Protein AF-A0A4S5EQH9-F1 (afdb_monomer_lite)

Secondary structure (DSSP, 8-state):
--HHHHHHHHHHHHHHHHHTTTSPTTEEEEEETTTEEEEEETTS-EEEEEETTSSPPP-SHHHHHHHHHHHHHHHHHHHHHH-SS-SS--SS----PPEEEEEETTEEEEEEE-SSSEEEEPPPEEPPGGGGSS--

Radius of gyration: 15.09 Å; chains: 1; bounding box: 34×32×42 Å

Sequence (136 aa):
MSTFRDTTRSTVDFLVRNLAGSLPPGLSLISVQGTDLAIREKGSETIPCMDLALVDLPESAEEYAGLVHVALDSIQTVVSRVTTGPWPTVAGAVRVVNAYSAVQGETVTCGYGTIDNPLLALPPLRLPETFGRDAR

Structure (mmCIF, N/CA/C/O backbone):
data_AF-A0A4S5EQH9-F1
#
_entry.id   AF-A0A4S5EQH9-F1
#
loop_
_atom_site.group_PDB
_atom_site.id
_atom_site.type_symbol
_atom_site.label_atom_id
_atom_site.label_alt_id
_atom_site.label_comp_id
_atom_site.label_asym_id
_atom_site.label_entity_id
_atom_site.label_seq_id
_atom_site.pdbx_PDB_ins_code
_atom_site.Cartn_x
_atom_site.Cartn_y
_atom_site.Cartn_z
_atom_site.occupancy
_atom_site.B_iso_or_equiv
_atom_site.auth_seq_id
_atom_site.auth_comp_id
_atom_site.auth_asym_id
_atom_site.auth_atom_id
_atom_site.pdbx_PDB_model_num
ATOM 1 N N . MET A 1 1 ? 18.009 13.771 -10.910 1.00 47.16 1 MET A N 1
ATOM 2 C CA . MET A 1 1 ? 17.473 13.959 -9.540 1.00 47.16 1 MET A CA 1
ATOM 3 C C . MET A 1 1 ? 15.942 14.122 -9.471 1.00 47.16 1 MET A C 1
ATOM 5 O O . MET A 1 1 ? 15.439 14.182 -8.360 1.00 47.16 1 MET A O 1
ATOM 9 N N . SER A 1 2 ? 15.188 14.140 -10.587 1.00 58.84 2 SER A N 1
ATOM 10 C CA . SER A 1 2 ? 13.705 14.226 -10.563 1.00 58.84 2 SER A CA 1
ATOM 11 C C . SER A 1 2 ? 13.022 12.873 -10.307 1.00 58.84 2 SER A C 1
ATOM 13 O O . SER A 1 2 ? 12.094 12.781 -9.517 1.00 58.84 2 SER A O 1
ATOM 15 N N . THR A 1 3 ? 13.555 11.791 -10.880 1.00 66.69 3 THR A N 1
ATOM 16 C CA . THR A 1 3 ? 12.886 10.483 -10.979 1.00 66.69 3 THR A CA 1
ATOM 17 C C . THR A 1 3 ? 12.547 9.810 -9.647 1.00 66.69 3 THR A C 1
ATOM 19 O O . THR A 1 3 ? 11.465 9.254 -9.530 1.00 66.69 3 THR A O 1
ATOM 22 N N . PHE A 1 4 ? 13.406 9.885 -8.623 1.00 69.25 4 PHE A N 1
ATOM 23 C CA . PHE A 1 4 ? 13.127 9.235 -7.330 1.00 69.25 4 PHE A CA 1
ATOM 24 C C . PHE A 1 4 ? 11.935 9.852 -6.598 1.00 69.25 4 PHE A C 1
ATOM 26 O O . PHE A 1 4 ? 10.999 9.150 -6.225 1.00 69.25 4 PHE A O 1
ATOM 33 N N . ARG A 1 5 ? 11.943 11.180 -6.428 1.00 70.88 5 ARG A N 1
ATOM 34 C CA . ARG A 1 5 ? 10.853 11.885 -5.742 1.00 70.88 5 ARG A CA 1
ATOM 35 C C . ARG A 1 5 ? 9.532 11.728 -6.488 1.00 70.88 5 ARG A C 1
ATOM 37 O O . ARG A 1 5 ? 8.495 11.638 -5.838 1.00 70.88 5 ARG A O 1
ATOM 44 N N . ASP A 1 6 ? 9.584 11.654 -7.815 1.00 80.19 6 ASP A N 1
ATOM 45 C CA . ASP A 1 6 ? 8.409 11.442 -8.656 1.00 80.19 6 ASP A CA 1
ATOM 46 C C . ASP A 1 6 ? 7.844 10.019 -8.482 1.00 80.19 6 ASP A C 1
ATOM 48 O O . ASP A 1 6 ? 6.639 9.865 -8.277 1.00 80.19 6 ASP A O 1
ATOM 52 N N . THR A 1 7 ? 8.699 8.988 -8.452 1.00 83.19 7 THR A N 1
ATOM 53 C CA . THR A 1 7 ? 8.297 7.589 -8.211 1.00 83.19 7 THR A CA 1
ATOM 54 C C . THR A 1 7 ? 7.704 7.392 -6.816 1.00 83.19 7 THR A C 1
ATOM 56 O O . THR A 1 7 ? 6.625 6.807 -6.670 1.00 83.19 7 THR A O 1
ATOM 59 N N . THR A 1 8 ? 8.362 7.912 -5.778 1.00 85.56 8 THR A N 1
ATOM 60 C CA . THR A 1 8 ? 7.870 7.805 -4.399 1.00 85.56 8 THR A CA 1
ATOM 61 C C . THR A 1 8 ? 6.540 8.529 -4.232 1.00 85.56 8 THR A C 1
ATOM 63 O O . THR A 1 8 ? 5.580 7.947 -3.728 1.00 85.56 8 THR A O 1
ATOM 66 N N . ARG A 1 9 ? 6.438 9.769 -4.725 1.00 86.31 9 ARG A N 1
ATOM 67 C CA . ARG A 1 9 ? 5.191 10.539 -4.672 1.00 86.31 9 ARG A CA 1
ATOM 68 C C . ARG A 1 9 ? 4.064 9.848 -5.433 1.00 86.31 9 ARG A C 1
ATOM 70 O O . ARG A 1 9 ? 2.966 9.736 -4.904 1.00 86.31 9 ARG A O 1
ATOM 77 N N . SER A 1 10 ? 4.335 9.331 -6.632 1.00 87.75 10 SER A N 1
ATOM 78 C CA . SER A 1 10 ? 3.335 8.598 -7.415 1.00 87.75 10 SER A CA 1
ATOM 79 C C . SER A 1 10 ? 2.818 7.366 -6.669 1.00 87.75 10 SER A C 1
ATOM 81 O O . SER A 1 10 ? 1.616 7.103 -6.680 1.00 87.75 10 SER A O 1
ATOM 83 N N . THR A 1 11 ? 3.705 6.657 -5.967 1.00 90.62 11 THR A N 1
ATOM 84 C CA . THR A 1 11 ? 3.348 5.498 -5.138 1.00 90.62 11 THR A CA 1
ATOM 85 C C . THR A 1 11 ? 2.475 5.908 -3.955 1.00 90.62 11 THR A C 1
ATOM 87 O O . THR A 1 11 ? 1.439 5.292 -3.709 1.00 90.62 11 THR A O 1
ATOM 90 N N . VAL A 1 12 ? 2.847 6.979 -3.252 1.00 92.19 12 VAL A N 1
ATOM 91 C CA . VAL A 1 12 ? 2.065 7.539 -2.141 1.00 92.19 12 VAL A CA 1
ATOM 92 C C . VAL A 1 12 ? 0.674 7.954 -2.602 1.00 92.19 12 VAL A C 1
ATOM 94 O O . VAL A 1 12 ? -0.316 7.525 -2.013 1.00 92.19 12 VAL A O 1
ATOM 97 N N . ASP A 1 13 ? 0.588 8.738 -3.675 1.00 92.12 13 ASP A N 1
ATOM 98 C CA . ASP A 1 13 ? -0.680 9.217 -4.224 1.00 92.12 13 ASP A CA 1
ATOM 99 C C . ASP A 1 13 ? -1.572 8.048 -4.652 1.00 92.12 13 ASP A C 1
ATOM 101 O O . ASP A 1 13 ? -2.776 8.037 -4.377 1.00 92.12 13 ASP A O 1
ATOM 105 N N . PHE A 1 14 ? -0.979 7.032 -5.285 1.00 93.94 14 PHE A N 1
ATOM 106 C CA . PHE A 1 14 ? -1.672 5.803 -5.646 1.00 93.94 14 PHE A CA 1
ATOM 107 C C . PHE A 1 14 ? -2.240 5.091 -4.409 1.00 93.94 14 PHE A C 1
ATOM 109 O O . PHE A 1 14 ? -3.430 4.766 -4.393 1.00 93.94 14 PHE A O 1
ATOM 116 N N . LEU A 1 15 ? -1.432 4.874 -3.368 1.00 93.88 15 LEU A N 1
ATOM 117 C CA . LEU A 1 15 ? -1.856 4.168 -2.157 1.00 93.88 15 LEU A CA 1
ATOM 118 C C . LEU A 1 15 ? -2.941 4.945 -1.407 1.00 93.88 15 LEU A C 1
ATOM 120 O O . LEU A 1 15 ? -3.993 4.384 -1.105 1.00 93.88 15 LEU A O 1
ATOM 124 N N . VAL A 1 16 ? -2.731 6.243 -1.169 1.00 93.00 16 VAL A N 1
ATOM 125 C CA . VAL A 1 16 ? -3.702 7.128 -0.505 1.00 93.00 16 VAL A CA 1
ATOM 126 C C . VAL A 1 16 ? -5.040 7.092 -1.238 1.00 93.00 16 VAL A C 1
ATOM 128 O O . VAL A 1 16 ? -6.078 6.863 -0.619 1.00 93.00 16 VAL A O 1
ATOM 131 N N . ARG A 1 17 ? -5.033 7.256 -2.565 1.00 92.69 17 ARG A N 1
ATOM 132 C CA . ARG A 1 17 ? -6.264 7.311 -3.358 1.00 92.69 17 ARG A CA 1
ATOM 133 C C . ARG A 1 17 ? -7.029 5.990 -3.363 1.00 92.69 17 ARG A C 1
ATOM 135 O O . ARG A 1 17 ? -8.255 6.010 -3.285 1.00 92.69 17 ARG A O 1
ATOM 142 N N . ASN A 1 18 ? -6.332 4.862 -3.489 1.00 92.62 18 ASN A N 1
ATOM 143 C CA . ASN A 1 18 ? -6.980 3.568 -3.711 1.00 92.62 18 ASN A CA 1
ATOM 144 C C . ASN A 1 18 ? -7.301 2.814 -2.413 1.00 92.62 18 ASN A C 1
ATOM 146 O O . ASN A 1 18 ? -8.227 2.006 -2.399 1.00 92.62 18 ASN A O 1
ATOM 150 N N . LEU A 1 19 ? -6.609 3.103 -1.306 1.00 88.75 19 LEU A N 1
ATOM 151 C CA . LEU A 1 19 ? -6.909 2.494 -0.006 1.00 88.75 19 LEU A CA 1
ATOM 152 C C . LEU A 1 19 ? -7.885 3.307 0.845 1.00 88.75 19 LEU A C 1
ATOM 154 O O . LEU A 1 19 ? -8.521 2.725 1.720 1.00 88.75 19 LEU A O 1
ATOM 158 N N . ALA A 1 20 ? -8.056 4.610 0.598 1.00 81.88 20 ALA A N 1
ATOM 159 C CA . ALA A 1 20 ? -8.898 5.470 1.437 1.00 81.88 20 ALA A CA 1
ATOM 160 C C . ALA A 1 20 ? -10.336 4.954 1.613 1.00 81.88 20 ALA A C 1
ATOM 162 O O . ALA A 1 20 ? -10.866 5.000 2.718 1.00 81.88 20 ALA A O 1
ATOM 163 N N . GLY A 1 21 ? -10.955 4.439 0.545 1.00 79.75 21 GLY A N 1
ATOM 164 C CA . GLY A 1 21 ? -12.318 3.890 0.595 1.00 79.75 21 GLY A CA 1
ATOM 165 C C . GLY A 1 21 ? -12.412 2.495 1.211 1.00 79.75 21 GLY A C 1
ATOM 166 O O . GLY A 1 21 ? -13.509 1.998 1.442 1.00 79.75 21 GLY A O 1
ATOM 167 N N . SER A 1 22 ? -11.265 1.866 1.449 1.00 85.50 22 SER A N 1
ATOM 168 C CA . SER A 1 22 ? -11.185 0.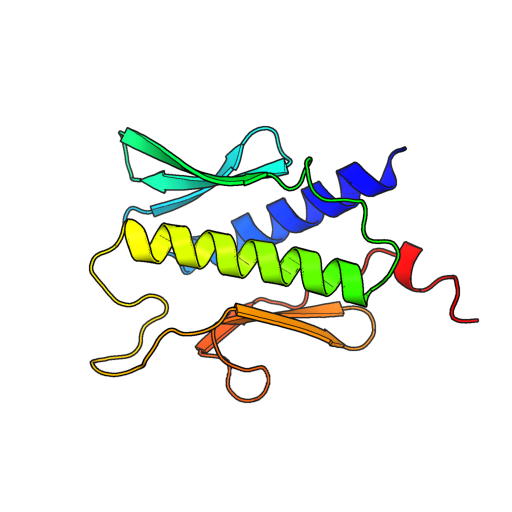535 2.022 1.00 85.50 22 SER A CA 1
ATOM 169 C C . SER A 1 22 ? -11.083 0.639 3.547 1.00 85.50 22 SER A C 1
ATOM 171 O O . SER A 1 22 ? -11.797 -0.068 4.237 1.00 85.50 22 SER A O 1
ATOM 173 N N . LEU A 1 23 ? -10.289 1.569 4.084 1.00 86.69 23 LEU A N 1
ATOM 174 C CA . LEU A 1 23 ? -9.982 1.650 5.518 1.00 86.69 23 LEU A CA 1
ATOM 175 C C . LEU A 1 23 ? -11.199 1.586 6.466 1.00 86.69 23 LEU A C 1
ATOM 177 O O . LEU A 1 23 ? -12.275 2.100 6.144 1.00 86.69 23 LEU A O 1
ATOM 181 N N . PRO A 1 24 ? -11.010 1.047 7.687 1.00 85.62 24 PRO A N 1
ATOM 182 C CA . PRO A 1 24 ? -12.045 1.034 8.713 1.00 85.62 24 PRO A CA 1
ATOM 183 C C . PRO A 1 24 ? -12.624 2.431 9.010 1.00 85.62 24 PRO A C 1
ATOM 185 O O . PRO A 1 24 ? -11.901 3.433 8.940 1.00 85.62 24 PRO A O 1
ATOM 188 N N . PRO A 1 25 ? -13.913 2.520 9.395 1.00 84.81 25 PRO A N 1
ATOM 189 C CA . PRO A 1 25 ? -14.552 3.792 9.709 1.00 84.81 25 PRO A CA 1
ATOM 190 C C . PRO A 1 25 ? -13.780 4.589 10.763 1.00 84.81 25 PRO A C 1
ATOM 192 O O . PRO A 1 25 ? -13.414 4.063 11.808 1.00 84.81 25 PRO A O 1
ATOM 195 N N . GLY A 1 26 ? -13.578 5.882 10.502 1.00 85.88 26 GLY A N 1
ATOM 196 C CA . GLY A 1 26 ? -12.858 6.775 11.413 1.00 85.88 26 GLY A CA 1
ATOM 197 C C . GLY A 1 26 ? -11.354 6.867 11.156 1.00 85.88 26 GLY A C 1
ATOM 198 O O . GLY A 1 26 ? -10.727 7.765 11.714 1.00 85.88 26 GLY A O 1
ATOM 199 N N . LEU A 1 27 ? -10.801 6.034 10.270 1.00 89.31 27 LEU A N 1
ATOM 200 C CA . LEU A 1 27 ? -9.414 6.131 9.823 1.00 89.31 27 LEU A CA 1
ATOM 201 C C . LEU A 1 27 ? -9.299 6.766 8.439 1.00 89.31 27 LEU A C 1
ATOM 203 O O . LEU A 1 27 ? -10.212 6.720 7.614 1.00 89.31 27 LEU A O 1
ATOM 207 N N . SER A 1 28 ? -8.153 7.378 8.168 1.00 91.38 28 SER A N 1
ATOM 208 C CA . SER A 1 28 ? -7.798 7.890 6.847 1.00 91.38 28 SER A CA 1
ATOM 209 C C . SER A 1 28 ? -6.306 7.721 6.611 1.00 91.38 28 SER A C 1
ATOM 211 O O . SER A 1 28 ? -5.506 8.109 7.456 1.00 91.38 28 SER A O 1
ATOM 213 N N . LEU A 1 29 ? -5.926 7.171 5.461 1.00 92.94 29 LEU A N 1
ATOM 214 C CA . LEU A 1 29 ? -4.540 7.162 5.009 1.00 92.94 29 LEU A CA 1
ATOM 215 C C . LEU A 1 29 ? -4.244 8.518 4.382 1.00 92.94 29 LEU A C 1
ATOM 217 O O . LEU A 1 29 ? -4.986 8.988 3.519 1.00 92.94 29 LEU A O 1
ATOM 221 N N . ILE A 1 30 ? -3.177 9.152 4.841 1.00 91.88 30 ILE A N 1
ATOM 222 C CA . ILE A 1 30 ? -2.751 10.468 4.387 1.00 91.88 30 ILE A CA 1
ATOM 223 C C . ILE A 1 30 ? -1.281 10.435 3.997 1.00 91.88 30 ILE A C 1
ATOM 225 O O . ILE A 1 30 ? -0.513 9.606 4.488 1.00 91.88 30 ILE A O 1
ATOM 229 N N . SER A 1 31 ? -0.898 11.394 3.159 1.00 91.12 31 SER A N 1
ATOM 230 C CA . SER A 1 31 ? 0.501 11.736 2.962 1.00 91.12 31 SER A CA 1
ATOM 231 C C . SER A 1 31 ? 0.917 12.856 3.916 1.00 91.12 31 SER A C 1
ATOM 233 O O . SER A 1 31 ? 0.236 13.881 4.014 1.00 91.12 31 SER A O 1
ATOM 235 N N . VAL A 1 32 ? 2.047 12.677 4.593 1.00 85.00 32 VAL A N 1
ATOM 236 C CA . VAL A 1 32 ? 2.769 13.717 5.325 1.00 85.00 32 VAL A CA 1
ATOM 237 C C . VAL A 1 32 ? 4.005 14.075 4.495 1.00 85.00 32 VAL A C 1
ATOM 239 O O . VAL A 1 32 ? 4.679 13.206 3.955 1.00 85.00 32 VAL A O 1
ATOM 242 N N . GLN A 1 33 ? 4.229 15.373 4.276 1.00 82.38 33 GLN A N 1
ATOM 243 C CA . GLN A 1 33 ? 5.344 15.904 3.467 1.00 82.38 33 GLN A CA 1
ATOM 244 C C . GLN A 1 33 ? 5.436 15.393 2.007 1.00 82.38 33 GLN A C 1
ATOM 246 O O . GLN A 1 33 ? 6.396 15.696 1.301 1.00 82.38 33 GLN A O 1
ATOM 251 N N . GLY A 1 34 ? 4.408 14.703 1.501 1.00 77.25 34 GLY A N 1
ATOM 252 C CA . GLY A 1 34 ? 4.331 14.212 0.120 1.00 77.25 34 GLY A CA 1
ATOM 253 C C . GLY A 1 34 ? 5.003 12.855 -0.118 1.00 77.25 34 GLY A C 1
ATOM 254 O O . GLY A 1 34 ? 4.869 12.315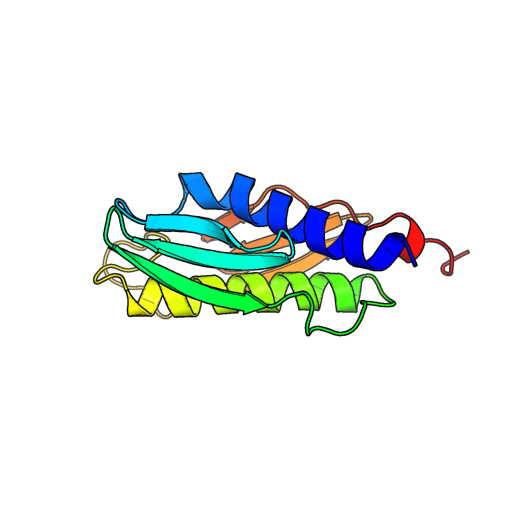 -1.214 1.00 77.25 34 GLY A O 1
ATOM 255 N N . THR A 1 35 ? 5.713 12.309 0.871 1.00 81.31 35 THR A N 1
ATOM 256 C CA . THR A 1 35 ? 6.452 11.035 0.776 1.00 81.31 35 THR A CA 1
ATOM 257 C C . THR A 1 35 ? 6.152 10.080 1.922 1.00 81.31 35 THR A C 1
ATOM 259 O O . THR A 1 35 ? 6.313 8.874 1.763 1.00 81.31 35 THR A O 1
ATOM 262 N N . ASP A 1 36 ? 5.661 10.589 3.046 1.00 89.75 36 ASP A N 1
ATOM 263 C CA . ASP A 1 36 ? 5.462 9.781 4.239 1.00 89.75 36 ASP A CA 1
ATOM 264 C C . ASP A 1 36 ? 4.000 9.354 4.286 1.00 89.75 36 ASP A C 1
ATOM 266 O O . ASP A 1 36 ? 3.093 10.150 4.032 1.00 89.75 36 ASP A O 1
ATOM 270 N N . LEU A 1 37 ? 3.753 8.095 4.613 1.00 92.25 37 LEU A N 1
ATOM 271 C CA . LEU A 1 37 ? 2.419 7.542 4.781 1.00 92.25 37 LEU A CA 1
ATOM 272 C C . LEU A 1 37 ? 2.082 7.499 6.265 1.00 92.25 37 LEU A C 1
ATOM 274 O O . LEU A 1 37 ? 2.861 6.994 7.075 1.00 92.25 37 LEU A O 1
ATOM 278 N N . ALA A 1 38 ? 0.900 7.992 6.620 1.00 94.12 38 ALA A N 1
ATOM 279 C CA . ALA A 1 38 ? 0.393 7.945 7.985 1.00 94.12 38 ALA A CA 1
ATOM 280 C C . ALA A 1 38 ? -1.103 7.618 8.016 1.00 94.12 38 ALA A C 1
ATOM 282 O O . ALA A 1 38 ? -1.855 8.003 7.119 1.00 94.12 38 ALA A O 1
ATOM 283 N N . ILE A 1 39 ? -1.546 6.955 9.082 1.00 93.38 39 ILE A N 1
ATOM 284 C CA . ILE A 1 39 ? -2.965 6.816 9.408 1.00 93.38 39 ILE A CA 1
ATOM 285 C C . ILE A 1 39 ? -3.358 7.968 10.323 1.00 93.38 39 ILE A C 1
ATOM 287 O O . ILE A 1 39 ? -2.729 8.211 11.349 1.00 93.38 39 ILE A O 1
ATOM 291 N N . ARG A 1 40 ? -4.420 8.677 9.958 1.00 92.00 40 ARG A N 1
ATOM 292 C CA . ARG A 1 40 ? -5.077 9.664 10.806 1.00 92.00 40 ARG A CA 1
ATOM 293 C C . ARG A 1 40 ? -6.363 9.078 11.363 1.00 92.00 40 ARG A C 1
ATOM 295 O O . ARG A 1 40 ? -7.248 8.705 10.593 1.00 92.00 40 ARG A O 1
ATOM 302 N N . GLU A 1 41 ? -6.479 9.057 12.682 1.00 88.75 41 GLU A N 1
ATOM 303 C CA . GLU A 1 41 ? -7.746 8.807 13.363 1.00 88.75 41 GLU A CA 1
ATOM 304 C C . GLU A 1 41 ? -8.555 10.111 13.426 1.00 88.75 41 GLU A C 1
ATOM 306 O O . GLU A 1 41 ? -8.000 11.201 13.611 1.00 88.75 41 GLU A O 1
ATOM 311 N N . LYS A 1 42 ? -9.875 10.029 13.223 1.00 79.12 42 LYS A N 1
ATOM 312 C CA . LYS A 1 42 ? -10.776 11.188 13.205 1.00 79.12 42 LYS A CA 1
ATOM 313 C C . LYS A 1 42 ? -10.600 12.046 14.467 1.00 79.12 42 LYS A C 1
ATOM 315 O O . LYS A 1 42 ? -11.117 11.728 15.530 1.00 79.12 42 LYS A O 1
ATOM 320 N N . GLY A 1 43 ? -9.943 13.192 14.300 1.00 67.19 43 GLY A N 1
ATOM 321 C CA . GLY A 1 43 ? -9.929 14.271 15.283 1.00 67.19 43 GLY A CA 1
ATOM 322 C C . GLY A 1 43 ? -8.827 14.242 16.340 1.00 67.19 43 GLY A C 1
ATOM 323 O O . GLY A 1 43 ? -8.916 15.079 17.232 1.00 67.19 43 GLY A O 1
ATOM 324 N N . SER A 1 44 ? -7.802 13.377 16.274 1.00 71.69 44 SER A N 1
ATOM 325 C CA . SER A 1 44 ? -6.733 13.487 17.284 1.00 71.69 44 SER A CA 1
ATOM 326 C C . SER A 1 44 ? -5.340 13.030 16.856 1.00 71.69 44 SER A C 1
ATOM 328 O O . SER A 1 44 ? -4.412 13.833 16.922 1.00 71.69 44 SER A O 1
ATOM 330 N N . GLU A 1 45 ? -5.149 11.796 16.390 1.00 86.56 45 GLU A N 1
ATOM 331 C CA . GLU A 1 45 ? -3.791 11.246 16.253 1.00 86.56 45 GLU A CA 1
ATOM 332 C C . GLU A 1 45 ? -3.395 10.980 14.795 1.00 86.56 45 GLU A C 1
ATOM 334 O O . GLU A 1 45 ? -4.180 10.472 13.992 1.00 86.56 45 GLU A O 1
ATOM 339 N N . THR A 1 46 ? -2.166 11.367 14.436 1.00 91.50 46 THR A N 1
ATOM 340 C CA . THR A 1 46 ? -1.517 10.987 13.173 1.00 91.50 46 THR A CA 1
ATOM 341 C C . THR A 1 46 ? -0.410 9.996 13.496 1.00 91.50 46 THR A C 1
ATOM 343 O O . THR A 1 46 ? 0.537 10.340 14.197 1.00 91.50 46 THR A O 1
ATOM 346 N N . ILE A 1 47 ? -0.539 8.780 12.979 1.00 92.25 47 ILE A N 1
ATOM 347 C CA . ILE A 1 47 ? 0.300 7.637 13.320 1.00 92.25 47 ILE A CA 1
ATOM 348 C C . ILE A 1 47 ? 1.119 7.261 12.080 1.00 92.25 47 ILE A C 1
ATOM 350 O O . ILE A 1 47 ? 0.532 6.888 11.056 1.00 92.25 47 ILE A O 1
ATOM 354 N N . PRO A 1 48 ? 2.456 7.381 12.124 1.00 92.56 48 PRO A N 1
ATOM 355 C CA . PRO A 1 48 ? 3.301 7.099 10.972 1.00 92.56 48 PRO A CA 1
ATOM 356 C C . PRO A 1 48 ? 3.233 5.614 10.605 1.00 92.56 48 PRO A C 1
ATOM 358 O O . PRO A 1 48 ? 3.298 4.745 11.472 1.00 92.56 48 PRO A O 1
ATOM 361 N N . CYS A 1 49 ? 3.102 5.336 9.310 1.00 91.12 49 CYS A N 1
ATOM 362 C CA . CYS A 1 49 ? 3.169 3.988 8.745 1.00 91.12 49 CYS A CA 1
ATOM 363 C C . CYS A 1 49 ? 4.541 3.737 8.144 1.00 91.12 49 CYS A C 1
ATOM 365 O O . CYS A 1 49 ? 5.189 2.754 8.480 1.00 91.12 49 CYS A O 1
ATOM 367 N N . MET A 1 50 ? 4.972 4.627 7.253 1.00 89.69 50 MET A N 1
ATOM 368 C CA . MET A 1 50 ? 6.209 4.460 6.508 1.00 89.69 50 MET A CA 1
ATOM 369 C C . MET A 1 50 ? 6.721 5.810 6.022 1.00 89.69 50 MET A C 1
ATOM 371 O O . MET A 1 50 ? 5.940 6.633 5.553 1.00 89.69 50 MET A O 1
ATOM 375 N N . ASP A 1 51 ? 8.031 6.003 6.091 1.00 86.69 51 ASP A N 1
ATOM 376 C CA . ASP A 1 51 ? 8.730 7.105 5.439 1.00 86.69 51 ASP A CA 1
ATOM 377 C C . ASP A 1 51 ? 9.397 6.555 4.172 1.00 86.69 51 ASP A C 1
ATOM 379 O O . ASP A 1 51 ? 10.409 5.854 4.238 1.00 86.69 51 ASP A O 1
ATOM 383 N N . LEU A 1 52 ? 8.795 6.820 3.009 1.00 79.75 52 LEU A N 1
ATOM 384 C CA . LEU A 1 52 ? 9.345 6.359 1.734 1.00 79.75 52 LEU A CA 1
ATOM 385 C C . LEU A 1 52 ? 10.514 7.228 1.247 1.00 79.75 52 LEU A C 1
ATOM 387 O O . LEU A 1 52 ? 11.167 6.856 0.275 1.00 79.75 52 LEU A O 1
ATOM 391 N N . ALA A 1 53 ? 10.795 8.373 1.880 1.00 74.56 53 ALA A N 1
ATOM 392 C CA . ALA A 1 53 ? 11.982 9.164 1.566 1.00 74.56 53 ALA A CA 1
ATOM 393 C C . ALA A 1 53 ? 13.264 8.540 2.141 1.00 74.56 53 ALA A C 1
ATOM 395 O O . ALA A 1 53 ? 14.351 8.860 1.659 1.00 74.56 53 ALA A O 1
ATOM 396 N N . LEU A 1 54 ? 13.139 7.653 3.135 1.00 77.25 54 LEU A N 1
ATOM 397 C CA . LEU A 1 54 ? 14.248 6.898 3.730 1.00 77.25 54 LEU A CA 1
ATOM 398 C C . LEU A 1 54 ? 14.541 5.563 3.037 1.00 77.25 54 LEU A C 1
ATOM 400 O O . LEU A 1 54 ? 15.517 4.907 3.397 1.00 77.25 54 LEU A O 1
ATOM 404 N N . VAL A 1 55 ? 13.713 5.141 2.078 1.00 78.88 55 VAL A N 1
ATOM 405 C CA . VAL A 1 55 ? 13.984 3.931 1.295 1.00 78.88 55 VAL A CA 1
ATOM 406 C C . VAL A 1 55 ? 14.874 4.279 0.111 1.00 78.88 55 VAL A C 1
ATOM 408 O O . VAL A 1 55 ? 14.679 5.311 -0.532 1.00 78.88 55 VAL A O 1
ATOM 411 N N . ASP A 1 56 ? 15.832 3.405 -0.186 1.00 79.00 56 ASP A N 1
ATOM 412 C CA . ASP A 1 56 ? 16.668 3.530 -1.376 1.00 79.00 56 ASP A CA 1
ATOM 413 C C . ASP A 1 56 ? 15.812 3.587 -2.653 1.00 79.00 56 ASP A C 1
ATOM 415 O O . ASP A 1 56 ? 14.723 3.009 -2.735 1.00 79.00 56 ASP A O 1
ATOM 419 N N . LEU A 1 57 ? 16.298 4.317 -3.663 1.00 80.69 57 LEU A N 1
ATOM 420 C CA . LEU A 1 57 ? 15.644 4.386 -4.969 1.00 80.69 57 LEU A CA 1
ATOM 421 C C . LEU A 1 57 ? 15.614 2.979 -5.577 1.00 80.69 57 LEU A C 1
ATOM 423 O O . LEU A 1 57 ? 16.691 2.445 -5.827 1.00 80.69 57 LEU A O 1
ATOM 427 N N . PRO A 1 58 ? 14.431 2.407 -5.872 1.00 87.25 58 PRO A N 1
ATOM 428 C CA . PRO A 1 58 ? 14.378 1.159 -6.615 1.00 87.25 58 PRO A CA 1
ATOM 429 C C . PRO A 1 58 ? 15.048 1.341 -7.979 1.00 87.25 58 PRO A C 1
ATOM 431 O O . PRO A 1 58 ? 14.776 2.316 -8.685 1.00 87.25 58 PRO A O 1
ATOM 434 N N . GLU A 1 59 ? 15.911 0.399 -8.341 1.00 86.62 59 GLU A N 1
ATOM 435 C CA . GLU A 1 59 ? 16.645 0.345 -9.609 1.00 86.62 59 GLU A CA 1
ATOM 436 C C . GLU A 1 59 ? 16.021 -0.664 -10.584 1.00 86.62 59 GLU A C 1
ATOM 438 O O . GLU A 1 59 ? 16.261 -0.605 -11.790 1.00 86.62 59 GLU A O 1
ATOM 443 N N . SER A 1 60 ? 15.144 -1.541 -10.089 1.00 89.81 60 SER A N 1
ATOM 444 C CA . SER A 1 60 ? 14.437 -2.544 -10.885 1.00 89.81 60 SER A CA 1
ATOM 445 C C . SER A 1 60 ? 12.926 -2.563 -10.627 1.00 89.81 60 SER A C 1
ATOM 447 O O . SER A 1 60 ? 12.426 -2.068 -9.614 1.00 89.81 60 SER A O 1
ATOM 449 N N . ALA A 1 61 ? 12.176 -3.179 -11.549 1.00 91.50 61 ALA A N 1
ATOM 450 C CA . ALA A 1 61 ? 10.735 -3.382 -11.388 1.00 91.50 61 ALA A CA 1
ATOM 451 C C . ALA A 1 61 ? 10.401 -4.210 -10.132 1.00 91.50 61 ALA A C 1
ATOM 453 O O . ALA A 1 61 ? 9.408 -3.928 -9.462 1.00 91.50 61 ALA A O 1
ATOM 454 N N . GLU A 1 62 ? 11.240 -5.193 -9.795 1.00 92.75 62 GLU A N 1
ATOM 455 C CA . GLU A 1 62 ? 11.056 -6.044 -8.613 1.00 92.75 62 GLU A CA 1
ATOM 456 C C . GLU A 1 62 ? 11.327 -5.287 -7.312 1.00 92.75 62 GLU A C 1
ATOM 458 O O . GLU A 1 62 ? 10.551 -5.393 -6.365 1.00 92.75 62 GLU A O 1
ATOM 463 N N . GLU A 1 63 ? 12.365 -4.449 -7.266 1.00 91.62 63 GLU A N 1
ATOM 464 C CA . GLU A 1 63 ? 12.603 -3.567 -6.117 1.00 91.62 63 GLU A CA 1
ATOM 465 C C . GLU A 1 63 ? 11.460 -2.571 -5.929 1.00 91.62 63 GLU A C 1
ATOM 467 O O . GLU A 1 63 ? 11.039 -2.306 -4.802 1.00 91.62 63 GLU A O 1
ATOM 472 N N . TYR A 1 64 ? 10.897 -2.061 -7.027 1.00 91.81 64 TYR A N 1
ATOM 473 C CA . TYR A 1 64 ? 9.727 -1.196 -6.961 1.00 91.81 64 TYR A CA 1
ATOM 474 C C . TYR A 1 64 ? 8.484 -1.936 -6.449 1.00 91.81 64 TYR A C 1
ATOM 476 O O . TYR A 1 64 ? 7.760 -1.414 -5.599 1.00 91.81 64 TYR A O 1
ATOM 484 N N .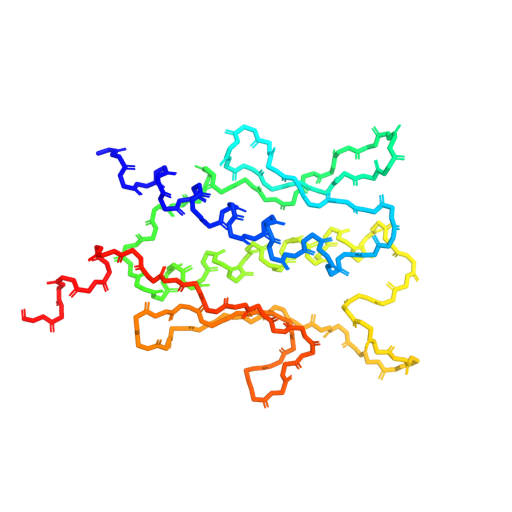 ALA A 1 65 ? 8.248 -3.175 -6.892 1.00 94.00 65 ALA A N 1
ATOM 485 C CA . ALA A 1 65 ? 7.200 -4.017 -6.322 1.00 94.00 65 ALA A CA 1
ATOM 486 C C . ALA A 1 65 ? 7.446 -4.287 -4.825 1.00 94.00 65 ALA A C 1
ATOM 488 O O . ALA A 1 65 ? 6.498 -4.245 -4.038 1.00 94.00 65 ALA A O 1
ATOM 489 N N . GLY A 1 66 ? 8.701 -4.489 -4.415 1.00 92.88 66 GLY A N 1
ATOM 490 C CA . GLY A 1 66 ? 9.114 -4.625 -3.016 1.00 92.88 66 GLY A CA 1
ATOM 491 C C . GLY A 1 66 ? 8.822 -3.378 -2.177 1.00 92.88 66 GLY A C 1
ATOM 492 O O . GLY A 1 66 ? 8.250 -3.490 -1.096 1.00 92.88 66 GLY A O 1
ATOM 493 N N . LEU A 1 67 ? 9.109 -2.180 -2.692 1.00 92.19 67 LEU A N 1
ATOM 494 C CA . LEU A 1 67 ? 8.743 -0.910 -2.053 1.00 92.19 67 LEU A CA 1
ATOM 495 C C . LEU A 1 67 ? 7.229 -0.838 -1.787 1.00 92.19 67 LEU A C 1
ATOM 497 O O . LEU A 1 67 ? 6.799 -0.526 -0.675 1.00 92.19 67 LEU A O 1
ATOM 501 N N . VAL A 1 68 ? 6.415 -1.164 -2.799 1.00 94.25 68 VAL A N 1
ATOM 502 C CA . VAL A 1 68 ? 4.947 -1.189 -2.682 1.00 94.25 68 VAL A CA 1
ATOM 503 C C . VAL A 1 68 ? 4.499 -2.227 -1.650 1.00 94.25 68 VAL A C 1
ATOM 505 O O . VAL A 1 68 ? 3.595 -1.946 -0.863 1.00 94.25 68 VAL A O 1
ATOM 508 N N . HIS A 1 69 ? 5.146 -3.398 -1.614 1.00 94.69 69 HIS A N 1
ATOM 509 C CA . HIS A 1 69 ? 4.878 -4.441 -0.622 1.00 94.69 69 HIS A CA 1
ATOM 510 C C . HIS A 1 69 ? 5.056 -3.917 0.800 1.00 94.69 69 HIS A C 1
ATOM 512 O O . HIS A 1 69 ? 4.148 -4.018 1.621 1.00 94.69 69 HIS A O 1
ATOM 518 N N . VAL A 1 70 ? 6.227 -3.341 1.079 1.00 93.19 70 VAL A N 1
ATOM 519 C CA . VAL A 1 70 ? 6.595 -2.861 2.413 1.00 93.19 70 VAL A CA 1
ATOM 520 C C . VAL A 1 70 ? 5.661 -1.735 2.849 1.00 93.19 70 VAL A C 1
ATOM 522 O O . VAL A 1 70 ? 5.240 -1.703 4.005 1.00 93.19 70 VAL A O 1
ATOM 525 N N . ALA A 1 71 ? 5.270 -0.847 1.929 1.00 93.94 71 ALA A N 1
ATOM 526 C CA . ALA A 1 71 ? 4.288 0.196 2.210 1.00 93.94 71 ALA A CA 1
ATOM 527 C C . ALA A 1 71 ? 2.923 -0.376 2.620 1.00 93.94 71 ALA A C 1
ATOM 529 O O . ALA A 1 71 ? 2.348 0.068 3.616 1.00 93.94 71 ALA A O 1
ATOM 530 N N . LEU A 1 72 ? 2.419 -1.377 1.893 1.00 93.56 72 LEU A N 1
ATOM 531 C CA . LEU A 1 72 ? 1.165 -2.060 2.225 1.00 93.56 72 LEU A CA 1
ATOM 532 C C . LEU A 1 72 ? 1.247 -2.777 3.578 1.00 93.56 72 LEU A C 1
ATOM 534 O O . LEU A 1 72 ? 0.362 -2.604 4.416 1.00 93.56 72 LEU A O 1
ATOM 538 N N . ASP A 1 73 ? 2.323 -3.521 3.823 1.00 92.19 73 ASP A N 1
ATOM 539 C CA . ASP A 1 73 ? 2.535 -4.241 5.083 1.00 92.19 73 ASP A CA 1
ATOM 540 C C . ASP A 1 73 ? 2.614 -3.284 6.287 1.00 92.19 73 ASP A C 1
ATOM 542 O O . ASP A 1 73 ? 1.997 -3.502 7.336 1.00 92.19 73 ASP A O 1
ATOM 546 N N . SER A 1 74 ? 3.284 -2.145 6.104 1.00 92.56 74 SER A N 1
ATOM 547 C CA . SER A 1 74 ? 3.413 -1.101 7.124 1.00 92.56 74 SER A CA 1
ATOM 548 C C . SER A 1 74 ? 2.065 -0.450 7.450 1.00 92.56 74 SER A C 1
ATOM 550 O O . SER A 1 74 ? 1.713 -0.293 8.623 1.00 92.56 74 SER A O 1
ATOM 552 N N . ILE A 1 75 ? 1.268 -0.113 6.427 1.00 91.88 75 ILE A N 1
ATOM 553 C CA . ILE A 1 75 ? -0.098 0.408 6.602 1.00 91.88 75 ILE A CA 1
ATOM 554 C C . ILE A 1 75 ? -0.951 -0.602 7.367 1.00 91.88 75 ILE A C 1
ATOM 556 O O . ILE A 1 75 ? -1.623 -0.240 8.333 1.00 91.88 75 ILE A O 1
ATOM 560 N N . GLN A 1 76 ? -0.920 -1.871 6.965 1.00 88.81 76 GLN A N 1
ATOM 561 C CA . GLN A 1 76 ? -1.699 -2.916 7.614 1.00 88.81 76 GLN A CA 1
ATOM 562 C C . GLN A 1 76 ? -1.291 -3.130 9.069 1.00 88.81 76 GLN A C 1
ATOM 564 O O . GLN A 1 76 ? -2.153 -3.270 9.941 1.00 88.81 76 GLN A O 1
ATOM 569 N N . THR A 1 77 ? 0.009 -3.103 9.347 1.00 87.88 77 THR A N 1
ATOM 570 C CA . THR A 1 77 ? 0.534 -3.186 10.707 1.00 87.88 77 THR A CA 1
ATOM 571 C C . THR A 1 77 ? -0.020 -2.053 11.566 1.00 87.88 77 THR A C 1
ATOM 573 O O . THR A 1 77 ? -0.494 -2.306 12.672 1.00 87.88 77 THR A O 1
ATOM 576 N N . VAL A 1 78 ? -0.044 -0.816 11.066 1.00 89.69 78 VAL A N 1
ATOM 577 C CA . VAL A 1 78 ? -0.615 0.311 11.815 1.00 89.69 78 VAL A CA 1
ATOM 578 C C . VAL A 1 78 ? -2.124 0.165 11.983 1.00 89.69 78 VAL A C 1
ATOM 580 O O . VAL A 1 78 ? -2.607 0.248 13.109 1.00 89.69 78 VAL A O 1
ATOM 583 N N . VAL A 1 79 ? -2.871 -0.119 10.911 1.00 87.88 79 VAL A N 1
ATOM 584 C CA . VAL A 1 79 ? -4.334 -0.287 10.974 1.00 87.88 79 VAL A CA 1
ATOM 585 C C . VAL A 1 79 ? -4.723 -1.390 11.964 1.00 87.88 79 VAL A C 1
ATOM 587 O O . VAL A 1 79 ? -5.631 -1.192 12.767 1.00 87.88 79 VAL A O 1
ATOM 590 N N . SER A 1 80 ? -4.015 -2.523 11.977 1.00 83.62 80 SER A N 1
ATOM 591 C CA . SER A 1 80 ? -4.291 -3.623 12.914 1.00 83.62 80 SER A CA 1
ATOM 592 C C . SER A 1 80 ? -4.012 -3.272 14.379 1.00 83.62 80 SER A C 1
ATOM 594 O O . SER A 1 80 ? -4.653 -3.825 15.265 1.00 83.62 80 SER A O 1
ATOM 596 N N . ARG A 1 81 ? -3.090 -2.339 14.652 1.00 84.75 81 ARG A N 1
ATOM 597 C CA . ARG A 1 81 ? -2.815 -1.851 16.014 1.00 84.75 81 ARG A CA 1
ATOM 598 C C . ARG A 1 81 ? -3.883 -0.889 16.521 1.00 84.75 81 ARG A C 1
ATOM 600 O O . ARG A 1 81 ? -4.165 -0.883 17.714 1.00 84.75 81 ARG A O 1
ATOM 607 N N . VAL A 1 82 ? -4.435 -0.062 15.635 1.00 85.38 82 VAL A N 1
ATOM 608 C CA . VAL A 1 82 ? -5.349 1.034 16.009 1.00 85.38 82 VAL A CA 1
ATOM 609 C C . VAL A 1 82 ? -6.823 0.659 15.854 1.00 85.38 82 VAL A C 1
ATOM 611 O O . VAL A 1 82 ? -7.700 1.428 16.231 1.00 85.38 82 VAL A O 1
ATOM 614 N N . THR A 1 83 ? -7.118 -0.517 15.297 1.00 79.94 83 THR A N 1
ATOM 615 C CA . THR A 1 83 ? -8.487 -1.019 15.142 1.00 79.94 83 THR A CA 1
ATOM 616 C C . THR A 1 83 ? -8.713 -2.295 15.933 1.00 79.94 83 THR A C 1
ATOM 618 O O . THR A 1 83 ? -7.807 -3.091 16.154 1.00 79.94 83 THR A O 1
ATOM 621 N N . THR A 1 84 ? -9.953 -2.493 16.375 1.00 70.81 84 THR A N 1
ATOM 622 C CA . THR A 1 84 ? -10.367 -3.654 17.177 1.00 70.81 84 THR A CA 1
ATOM 623 C C . THR A 1 84 ? -10.995 -4.775 16.345 1.00 70.81 84 THR A C 1
ATOM 625 O O . THR A 1 84 ? -11.265 -5.852 16.874 1.00 70.81 84 THR A O 1
ATOM 628 N N . GLY A 1 85 ? -11.243 -4.538 15.052 1.00 62.94 85 GLY A N 1
ATOM 629 C CA . GLY A 1 85 ? -11.853 -5.491 14.123 1.00 62.94 85 GLY A CA 1
ATOM 630 C C . GLY A 1 85 ? -10.901 -5.890 12.990 1.00 62.94 85 GLY A C 1
ATOM 631 O O . GLY A 1 85 ? -10.006 -5.121 12.645 1.00 62.94 85 GLY A O 1
ATOM 632 N N . PRO A 1 86 ? -11.078 -7.080 12.389 1.00 58.69 86 PRO A N 1
ATOM 633 C CA . PRO A 1 86 ? -10.206 -7.547 11.321 1.00 58.69 86 PRO A CA 1
ATOM 634 C C . PRO A 1 86 ? -10.383 -6.709 10.046 1.00 58.69 86 PRO A C 1
ATOM 636 O O . PRO A 1 86 ? -11.494 -6.508 9.554 1.00 58.69 86 PRO A O 1
ATOM 639 N N . TRP A 1 87 ? -9.257 -6.259 9.500 1.00 68.88 87 TRP A N 1
ATOM 640 C CA . TRP A 1 87 ? -9.125 -5.503 8.259 1.00 68.88 87 TRP A CA 1
ATOM 641 C C . TRP A 1 87 ? -8.231 -6.280 7.273 1.00 68.88 87 TRP A C 1
ATOM 643 O O . TRP A 1 87 ? -7.142 -6.684 7.699 1.00 68.88 87 TRP A O 1
ATOM 653 N N . PRO A 1 88 ? -8.594 -6.454 5.978 1.00 63.47 88 PRO A N 1
ATOM 654 C CA . PRO A 1 88 ? -9.917 -6.343 5.334 1.00 63.47 88 PRO A CA 1
ATOM 655 C C . PRO A 1 88 ? -10.861 -7.521 5.669 1.00 63.47 88 PRO A C 1
ATOM 657 O O . PRO A 1 88 ? -10.420 -8.610 6.028 1.00 63.47 88 PRO A O 1
ATOM 660 N N . THR A 1 89 ? -12.176 -7.276 5.595 1.00 58.62 89 THR A N 1
ATOM 661 C CA . THR A 1 89 ? -13.254 -8.076 6.215 1.00 58.62 89 THR A CA 1
ATOM 662 C C . THR A 1 89 ? -13.201 -9.572 5.917 1.00 58.62 89 THR A C 1
ATOM 664 O O . THR A 1 89 ? -13.599 -10.016 4.841 1.00 58.62 89 THR A O 1
ATOM 667 N N . VAL A 1 90 ? -12.861 -10.362 6.937 1.00 49.88 90 VAL A N 1
ATOM 668 C CA . VAL A 1 90 ? -13.248 -11.772 6.999 1.00 49.88 90 VAL A CA 1
ATOM 669 C C . VAL A 1 90 ? -14.132 -11.981 8.217 1.00 49.88 90 VAL A C 1
ATOM 671 O O . VAL A 1 90 ? -13.705 -11.809 9.359 1.00 49.88 90 VAL A O 1
ATOM 674 N N . ALA A 1 91 ? -15.396 -12.313 7.954 1.00 41.31 91 ALA A N 1
ATOM 675 C CA . ALA A 1 91 ? -16.386 -12.636 8.966 1.00 41.31 91 ALA A CA 1
ATOM 676 C C . ALA A 1 91 ? -15.902 -13.825 9.814 1.00 41.31 91 ALA A C 1
ATOM 678 O O . ALA A 1 91 ? -15.977 -14.981 9.410 1.00 41.31 91 ALA A O 1
ATOM 679 N N . GLY A 1 92 ? -15.389 -13.522 11.003 1.00 48.62 92 GLY A N 1
ATOM 680 C CA . GLY A 1 92 ? -15.290 -14.463 12.115 1.00 48.62 92 GLY A CA 1
ATOM 681 C C . GLY A 1 92 ? -14.077 -15.391 12.173 1.00 48.62 92 GLY A C 1
ATOM 682 O O . GLY A 1 92 ? -13.813 -15.881 13.265 1.00 48.62 92 GLY A O 1
ATOM 683 N N . ALA A 1 93 ? -13.316 -15.638 11.100 1.00 45.25 93 ALA A N 1
ATOM 684 C CA . ALA A 1 93 ? -12.143 -16.522 11.200 1.00 45.25 93 ALA A CA 1
ATOM 685 C C . ALA A 1 93 ? -11.211 -16.487 9.977 1.00 45.25 93 ALA A C 1
ATOM 687 O O . ALA A 1 93 ? -11.207 -17.436 9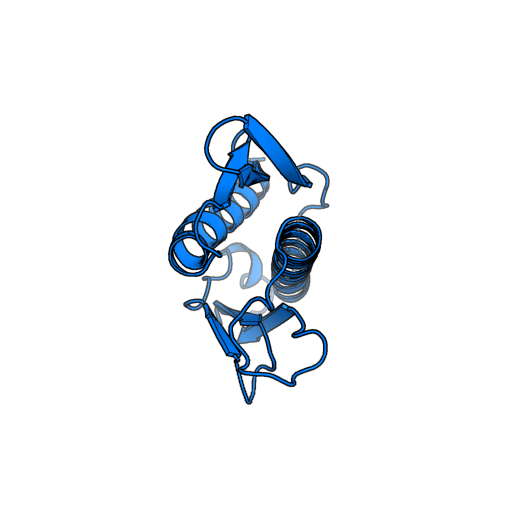.202 1.00 45.25 93 ALA A O 1
ATOM 688 N N . VAL A 1 94 ? -10.355 -15.471 9.819 1.00 50.06 94 VAL A N 1
ATOM 689 C CA . VAL A 1 94 ? -9.112 -15.646 9.040 1.00 50.06 94 VAL A CA 1
ATOM 690 C C . VAL A 1 94 ? -7.939 -14.963 9.746 1.00 50.06 94 VAL A C 1
ATOM 692 O O . VAL A 1 94 ? -8.002 -13.801 10.142 1.00 50.06 94 VAL A O 1
ATOM 695 N N . ARG A 1 95 ? -6.886 -15.774 9.922 1.00 56.84 95 ARG A N 1
ATOM 696 C CA . ARG A 1 95 ? -5.505 -15.417 10.264 1.00 56.84 95 ARG A CA 1
ATOM 697 C C . ARG A 1 95 ? -5.039 -14.244 9.403 1.00 56.84 95 ARG A C 1
ATOM 699 O O . ARG A 1 95 ? -5.350 -14.244 8.225 1.00 56.84 95 ARG A O 1
ATOM 706 N N . VAL A 1 96 ? -4.279 -13.321 9.992 1.00 60.12 96 VAL A N 1
ATOM 707 C CA . VAL A 1 96 ? -3.435 -12.300 9.336 1.00 60.12 96 VAL A CA 1
ATOM 708 C C . VAL A 1 96 ? -3.452 -12.380 7.803 1.00 60.12 96 VAL A C 1
ATOM 710 O O . VAL A 1 96 ? -2.877 -13.293 7.210 1.00 60.12 96 VAL A O 1
ATOM 713 N N . VAL A 1 97 ? -4.150 -11.441 7.167 1.00 78.12 97 VAL A N 1
ATOM 714 C CA . VAL A 1 97 ? -4.087 -11.268 5.714 1.00 78.12 97 VAL A CA 1
ATOM 715 C C . VAL A 1 97 ? -2.725 -10.653 5.397 1.00 78.12 97 VAL A C 1
ATOM 717 O O . VAL A 1 97 ? -2.365 -9.704 6.070 1.00 78.12 97 VAL A O 1
ATOM 720 N N . ASN A 1 98 ? -1.965 -11.149 4.423 1.00 85.69 98 ASN A N 1
ATOM 721 C CA . ASN A 1 98 ? -0.661 -10.557 4.095 1.00 85.69 98 ASN A CA 1
ATOM 722 C C . ASN A 1 98 ? -0.795 -9.544 2.958 1.00 85.69 98 ASN A C 1
ATOM 724 O O . ASN A 1 98 ? -1.624 -9.728 2.062 1.00 85.69 98 ASN A O 1
ATOM 728 N N . ALA A 1 99 ? 0.036 -8.505 2.964 1.00 92.31 99 ALA A N 1
ATOM 729 C CA . ALA A 1 99 ? 0.256 -7.702 1.771 1.00 92.31 99 ALA A CA 1
ATOM 730 C C . ALA A 1 99 ? 0.804 -8.582 0.635 1.00 92.31 99 ALA A C 1
ATOM 732 O O . ALA A 1 99 ? 1.537 -9.546 0.862 1.00 92.31 99 ALA A O 1
ATOM 733 N N . TYR A 1 100 ? 0.465 -8.24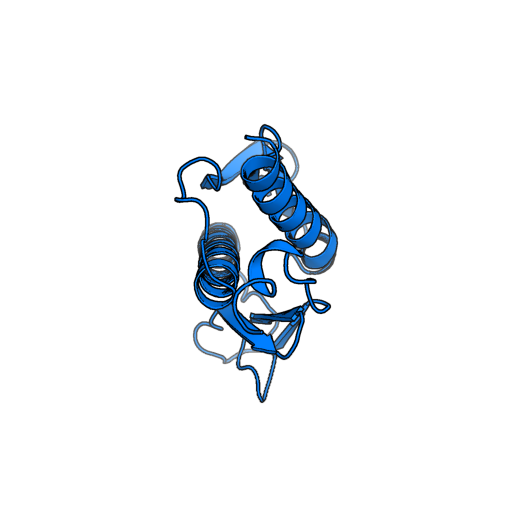4 -0.603 1.00 94.31 100 TYR A N 1
ATOM 734 C CA . TYR A 1 100 ? 1.124 -8.798 -1.776 1.00 94.31 100 TYR A CA 1
ATOM 735 C C . TYR A 1 100 ? 1.395 -7.699 -2.795 1.00 94.31 100 TYR A C 1
ATOM 737 O O . TYR A 1 100 ? 0.641 -6.731 -2.931 1.00 94.31 100 TYR A O 1
ATOM 745 N N . SER A 1 101 ? 2.467 -7.889 -3.551 1.00 95.88 101 SER A N 1
ATOM 746 C CA . SER A 1 101 ? 2.781 -7.127 -4.748 1.00 95.88 101 SER A CA 1
ATOM 747 C C . SER A 1 101 ? 3.587 -8.018 -5.691 1.00 95.88 101 SER A C 1
ATOM 749 O O . SER A 1 101 ? 4.326 -8.894 -5.243 1.00 95.88 101 SER A O 1
ATOM 751 N N . ALA A 1 102 ? 3.407 -7.837 -6.992 1.00 96.19 102 ALA A N 1
ATOM 752 C CA . ALA A 1 102 ? 4.181 -8.534 -8.011 1.00 96.19 102 ALA A CA 1
ATOM 753 C C . ALA A 1 102 ? 4.197 -7.731 -9.305 1.00 96.19 102 ALA A C 1
ATOM 755 O O . ALA A 1 102 ? 3.219 -7.050 -9.633 1.00 96.19 102 ALA A O 1
ATOM 756 N N . VAL A 1 103 ? 5.290 -7.856 -10.050 1.00 95.12 103 VAL A N 1
ATOM 757 C CA . VAL A 1 103 ? 5.397 -7.319 -11.402 1.00 95.12 103 VAL A CA 1
ATOM 758 C C . VAL A 1 103 ? 4.604 -8.204 -12.364 1.00 95.12 103 VAL A C 1
ATOM 760 O O . VAL A 1 103 ? 4.801 -9.415 -12.437 1.00 95.12 103 VAL A O 1
ATOM 763 N N . GLN A 1 104 ? 3.702 -7.593 -13.128 1.00 92.50 104 GLN A N 1
ATOM 764 C CA . GLN A 1 104 ? 2.985 -8.224 -14.231 1.00 92.50 104 GLN A CA 1
ATOM 765 C C . GLN A 1 104 ? 3.027 -7.298 -15.447 1.00 92.50 104 GLN A 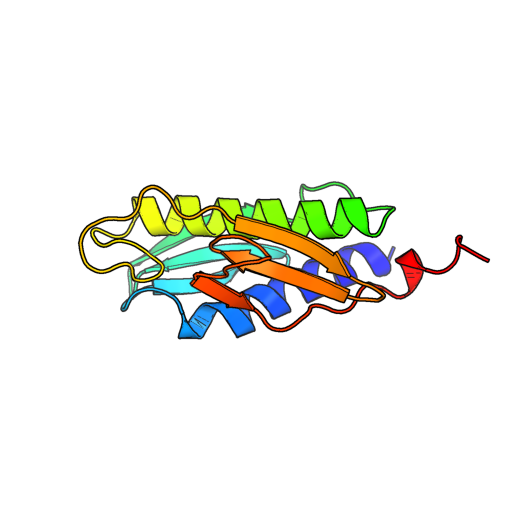C 1
ATOM 767 O O . GLN A 1 104 ? 2.331 -6.277 -15.507 1.00 92.50 104 GLN A O 1
ATOM 772 N N . GLY A 1 105 ? 3.873 -7.648 -16.419 1.00 90.12 105 GLY A N 1
ATOM 773 C CA . GLY A 1 105 ? 4.128 -6.811 -17.590 1.00 90.12 105 GLY A CA 1
ATOM 774 C C . GLY A 1 105 ? 4.657 -5.433 -17.184 1.00 90.12 105 GLY A C 1
ATOM 775 O O . GLY A 1 105 ? 5.674 -5.326 -16.512 1.00 90.12 105 GLY A O 1
ATOM 776 N N . GLU A 1 106 ? 3.944 -4.376 -17.571 1.00 92.56 106 GLU A N 1
ATOM 777 C CA . GLU A 1 106 ? 4.305 -2.977 -17.283 1.00 92.56 106 GLU A CA 1
ATOM 778 C C . GLU A 1 106 ? 3.633 -2.423 -16.013 1.00 92.56 106 GLU A C 1
ATOM 780 O O . GLU A 1 106 ? 3.456 -1.208 -15.862 1.00 92.56 106 GLU A O 1
ATOM 785 N N . THR A 1 107 ? 3.171 -3.300 -15.121 1.00 94.56 107 THR A N 1
ATOM 786 C CA . THR A 1 107 ? 2.441 -2.908 -13.911 1.00 94.56 107 THR A CA 1
ATOM 787 C C . THR A 1 107 ? 2.875 -3.700 -12.686 1.00 94.56 107 THR A C 1
ATOM 789 O O . THR A 1 107 ? 3.366 -4.818 -12.798 1.00 94.56 107 THR A O 1
ATOM 792 N N . VAL A 1 108 ? 2.639 -3.128 -11.510 1.00 95.31 108 VAL A N 1
ATOM 793 C CA . VAL A 1 108 ? 2.643 -3.801 -10.216 1.00 95.31 108 VAL A CA 1
ATOM 794 C C . VAL A 1 108 ? 1.197 -4.109 -9.842 1.00 95.31 108 VAL A C 1
ATOM 796 O O . VAL A 1 108 ? 0.388 -3.205 -9.611 1.00 95.31 108 VAL A O 1
ATOM 799 N N . THR A 1 109 ? 0.863 -5.393 -9.771 1.00 96.12 109 THR A N 1
ATOM 800 C CA . THR A 1 109 ? -0.378 -5.862 -9.143 1.00 96.12 109 THR A CA 1
ATOM 801 C C . THR A 1 109 ? -0.164 -5.949 -7.645 1.00 96.12 109 THR A C 1
ATOM 803 O O . THR A 1 109 ? 0.847 -6.505 -7.226 1.00 96.12 109 THR A O 1
ATOM 806 N N . CYS A 1 110 ? -1.079 -5.416 -6.836 1.00 95.81 110 CYS A N 1
ATOM 807 C CA . CYS A 1 110 ? -0.902 -5.370 -5.387 1.00 95.81 110 CYS A CA 1
ATOM 808 C C . CYS A 1 110 ? -2.229 -5.345 -4.620 1.00 95.81 110 CYS A C 1
ATOM 810 O O . CYS A 1 110 ? -3.296 -5.099 -5.189 1.00 95.81 110 CYS A O 1
ATOM 812 N N . GLY A 1 111 ? -2.154 -5.627 -3.322 1.00 93.94 111 GLY A N 1
ATOM 813 C CA . GLY A 1 111 ? -3.314 -5.694 -2.445 1.00 93.94 111 GLY A CA 1
ATOM 814 C C . GLY A 1 111 ? -3.029 -6.470 -1.164 1.00 93.94 111 GLY A C 1
ATOM 815 O O . GLY A 1 111 ? -1.884 -6.573 -0.729 1.00 93.94 111 GLY A O 1
ATOM 816 N N . TYR A 1 112 ? -4.080 -7.039 -0.579 1.00 91.25 112 TYR A N 1
ATOM 817 C CA . TYR A 1 112 ? -4.012 -7.925 0.581 1.00 91.25 112 TYR A CA 1
ATOM 818 C C . TYR A 1 112 ? -4.652 -9.284 0.267 1.00 91.25 112 TYR A C 1
ATOM 820 O O . TYR A 1 112 ? -5.700 -9.356 -0.382 1.00 91.25 112 TYR A O 1
ATOM 828 N N . GLY A 1 113 ? -4.038 -10.364 0.749 1.00 88.75 113 GLY A N 1
ATOM 829 C CA . GLY A 1 113 ? -4.435 -11.750 0.505 1.00 88.75 113 GLY A CA 1
ATOM 830 C C . GLY A 1 113 ? -3.339 -12.504 -0.235 1.00 88.75 113 GLY A C 1
ATOM 831 O O . GLY A 1 113 ? -2.181 -12.488 0.167 1.00 88.75 113 GLY A O 1
ATOM 832 N N . THR A 1 114 ? -3.713 -13.170 -1.320 1.00 86.81 114 THR A N 1
ATOM 833 C CA . THR A 1 114 ? -2.769 -13.786 -2.261 1.00 86.81 114 THR A CA 1
ATOM 834 C C . THR A 1 114 ? -3.079 -13.292 -3.667 1.00 86.81 114 THR A C 1
ATOM 836 O O . THR A 1 114 ? -4.199 -12.854 -3.918 1.00 86.81 114 THR A O 1
ATOM 839 N N . ILE A 1 115 ? -2.118 -13.378 -4.590 1.00 86.25 115 ILE A N 1
ATOM 840 C CA . ILE A 1 115 ? -2.340 -12.983 -5.992 1.00 86.25 115 ILE A CA 1
ATOM 841 C C . ILE A 1 115 ? -3.477 -13.802 -6.622 1.00 86.25 115 ILE A C 1
ATOM 843 O O . ILE A 1 115 ? -4.326 -13.236 -7.304 1.00 86.25 115 ILE A O 1
ATOM 847 N N . ASP A 1 116 ? -3.533 -15.108 -6.342 1.00 86.25 116 ASP A N 1
ATOM 848 C CA . ASP A 1 116 ? -4.546 -16.014 -6.902 1.00 86.25 116 ASP A CA 1
ATOM 849 C C . ASP A 1 116 ? -5.921 -15.885 -6.225 1.00 86.25 116 ASP A C 1
ATOM 851 O O . ASP A 1 116 ? -6.947 -16.238 -6.805 1.00 86.25 116 ASP A O 1
ATOM 855 N N . ASN A 1 117 ? -5.952 -15.393 -4.985 1.00 84.88 117 ASN A N 1
ATOM 856 C CA . ASN A 1 117 ? -7.171 -15.187 -4.210 1.00 84.88 117 ASN A CA 1
ATOM 857 C C . ASN A 1 117 ? -7.050 -13.901 -3.368 1.00 84.88 117 ASN A C 1
ATOM 859 O O . ASN A 1 117 ? -6.699 -13.967 -2.177 1.00 84.88 117 ASN A O 1
ATOM 863 N N . PRO A 1 118 ? -7.254 -12.723 -3.986 1.00 87.38 118 PRO A N 1
ATOM 864 C CA . PRO A 1 118 ? -7.111 -11.447 -3.302 1.00 87.38 118 PRO A CA 1
ATOM 865 C C . PRO A 1 118 ? -8.343 -11.149 -2.443 1.00 87.38 118 PRO A C 1
ATOM 867 O O . PRO A 1 118 ? -9.480 -11.251 -2.901 1.00 87.38 118 PRO A O 1
ATOM 870 N N . LEU A 1 119 ? -8.118 -10.727 -1.197 1.00 86.94 119 LEU A N 1
ATOM 871 C CA . LEU A 1 119 ? -9.186 -10.272 -0.295 1.00 86.94 119 LEU A CA 1
ATOM 872 C C . LEU A 1 119 ? -9.478 -8.782 -0.470 1.00 86.94 119 LEU A C 1
ATOM 874 O O . LEU A 1 119 ? -10.623 -8.351 -0.367 1.00 86.94 119 LEU A O 1
ATOM 878 N N . LEU A 1 120 ? -8.438 -8.001 -0.755 1.00 89.19 120 LEU A N 1
ATOM 879 C CA . LEU A 1 120 ? -8.557 -6.621 -1.200 1.00 89.19 120 LEU A CA 1
ATOM 880 C C . LEU A 1 120 ? -7.560 -6.399 -2.331 1.00 89.19 120 LEU A C 1
ATOM 882 O O . LEU A 1 120 ? -6.362 -6.305 -2.080 1.00 89.19 120 LEU A O 1
ATOM 886 N N . ALA A 1 121 ? -8.051 -6.317 -3.563 1.00 90.88 121 ALA A N 1
ATOM 887 C CA . ALA A 1 121 ? -7.231 -5.992 -4.724 1.00 90.88 121 ALA A CA 1
ATOM 888 C C . ALA A 1 121 ? -7.216 -4.478 -4.960 1.00 90.88 121 ALA A C 1
ATOM 890 O O . ALA A 1 121 ? -8.266 -3.831 -4.922 1.00 90.88 121 ALA A O 1
ATOM 891 N N . LEU A 1 122 ? -6.039 -3.921 -5.245 1.00 93.12 122 LEU A N 1
ATOM 892 C CA . LEU A 1 122 ? -5.906 -2.553 -5.740 1.00 93.12 122 LEU A CA 1
ATOM 893 C C . LEU A 1 122 ? -5.814 -2.550 -7.272 1.00 93.12 122 LEU A C 1
ATOM 895 O O . LEU A 1 122 ? -5.373 -3.540 -7.865 1.00 93.12 122 LEU A O 1
ATOM 899 N N . PRO A 1 123 ? -6.205 -1.449 -7.941 1.00 95.06 123 PRO A N 1
ATOM 900 C CA . PRO A 1 123 ? -5.950 -1.291 -9.369 1.00 95.06 123 PRO A CA 1
ATOM 901 C C . PRO A 1 123 ? -4.451 -1.446 -9.683 1.00 95.06 123 PRO A C 1
ATOM 903 O O . PRO A 1 123 ? -3.631 -1.058 -8.857 1.00 95.06 123 PRO A O 1
ATOM 906 N N . PRO A 1 124 ? -4.054 -1.959 -10.859 1.00 94.44 124 PRO A N 1
ATOM 907 C CA . PRO A 1 124 ? -2.638 -2.080 -11.201 1.00 94.44 124 PRO A CA 1
ATOM 908 C C . PRO A 1 124 ? -1.924 -0.720 -11.208 1.00 94.44 124 PRO A C 1
ATOM 910 O O . PRO A 1 124 ? -2.415 0.248 -11.795 1.00 94.44 124 PRO A O 1
ATOM 913 N N . LEU A 1 125 ? -0.742 -0.659 -10.596 1.00 93.88 125 LEU A N 1
ATOM 914 C CA . LEU A 1 125 ? 0.124 0.521 -10.589 1.00 93.88 125 LEU A CA 1
ATOM 915 C C . LEU A 1 125 ? 1.109 0.432 -11.757 1.00 93.88 125 LEU A C 1
ATOM 917 O O . LEU A 1 125 ? 1.820 -0.556 -11.885 1.00 93.88 125 LEU A O 1
ATOM 921 N N . ARG A 1 126 ? 1.162 1.434 -12.635 1.00 92.12 126 ARG A N 1
ATOM 922 C CA . ARG A 1 126 ? 2.102 1.435 -13.769 1.00 92.12 126 ARG A CA 1
ATOM 923 C C . ARG A 1 126 ? 3.550 1.513 -13.282 1.00 92.12 126 ARG A C 1
ATOM 925 O O . ARG A 1 126 ? 3.851 2.298 -12.388 1.00 92.12 126 ARG A O 1
ATOM 932 N N . LEU A 1 127 ? 4.433 0.726 -13.899 1.00 90.88 127 LEU A N 1
ATOM 933 C CA . LEU A 1 127 ? 5.870 0.858 -13.676 1.00 90.88 127 LEU A CA 1
ATOM 934 C C . LEU A 1 127 ? 6.357 2.216 -14.204 1.00 90.88 127 LEU A C 1
ATOM 936 O O . LEU A 1 127 ? 5.949 2.624 -15.297 1.00 90.88 127 LEU A O 1
ATOM 940 N N . PRO A 1 128 ? 7.255 2.902 -13.479 1.00 87.19 128 PRO A N 1
ATOM 941 C CA . PRO A 1 128 ? 8.032 3.997 -14.039 1.00 87.19 128 PRO A CA 1
ATOM 942 C C . PRO A 1 128 ? 8.713 3.598 -15.353 1.00 87.19 128 PRO A C 1
ATOM 944 O O . PRO A 1 128 ? 9.289 2.515 -15.457 1.00 87.19 128 PRO A O 1
ATOM 947 N N . GLU A 1 129 ? 8.709 4.498 -16.342 1.00 81.94 129 GLU A N 1
ATOM 948 C CA . GLU A 1 129 ? 9.305 4.257 -17.672 1.00 81.94 129 GLU A CA 1
ATOM 949 C C . GLU A 1 129 ? 10.790 3.861 -17.623 1.00 81.94 129 GLU A C 1
ATOM 951 O O . GLU A 1 129 ? 11.330 3.318 -18.587 1.00 81.94 129 GLU A O 1
ATOM 956 N N . THR A 1 130 ? 11.468 4.154 -16.515 1.00 77.44 130 THR A N 1
ATOM 957 C CA . THR A 1 130 ? 12.867 3.801 -16.278 1.00 77.44 130 THR A CA 1
ATOM 958 C C . THR A 1 130 ? 13.079 2.296 -16.109 1.00 77.44 130 THR A C 1
ATOM 960 O O . THR A 1 130 ? 14.122 1.806 -16.520 1.00 77.44 130 THR A O 1
ATOM 963 N N . PHE A 1 131 ? 12.099 1.540 -15.601 1.00 76.81 131 PHE A N 1
ATOM 964 C CA . PHE A 1 131 ? 12.251 0.107 -15.289 1.00 76.81 131 PHE A CA 1
ATOM 965 C C . PHE A 1 131 ? 12.064 -0.848 -16.481 1.00 76.81 131 PHE A C 1
ATOM 967 O O . PHE A 1 131 ? 11.959 -2.056 -16.293 1.00 76.81 131 PHE A O 1
ATOM 974 N N . GLY A 1 132 ? 12.039 -0.328 -17.711 1.00 57.88 132 GLY A N 1
ATOM 975 C CA . GLY A 1 132 ? 11.902 -1.118 -18.943 1.00 57.88 132 GLY A CA 1
ATOM 976 C C . GLY A 1 132 ? 12.902 -0.756 -20.044 1.00 57.88 132 GLY A C 1
ATOM 977 O O . GLY A 1 132 ? 12.741 -1.214 -21.176 1.00 57.88 132 GLY A O 1
ATOM 978 N N . ARG A 1 133 ? 13.906 0.086 -19.750 1.00 55.41 133 ARG A N 1
ATOM 979 C CA . ARG A 1 133 ? 14.880 0.554 -20.755 1.00 55.41 133 ARG A CA 1
ATOM 980 C C . ARG A 1 133 ? 16.099 -0.354 -20.930 1.00 55.41 133 ARG A C 1
ATOM 982 O O . ARG A 1 133 ? 16.677 -0.316 -22.008 1.00 55.41 133 ARG A O 1
ATOM 989 N N . ASP A 1 134 ? 16.398 -1.227 -19.970 1.00 47.16 134 ASP A N 1
ATOM 990 C CA . ASP A 1 134 ? 17.579 -2.110 -20.023 1.00 47.16 134 ASP A CA 1
ATOM 991 C C . ASP A 1 134 ? 17.262 -3.562 -20.438 1.00 47.16 134 ASP A C 1
ATOM 993 O O . ASP A 1 134 ? 18.116 -4.441 -20.366 1.00 47.16 134 ASP A O 1
ATOM 997 N N . ALA A 1 135 ? 16.037 -3.831 -20.904 1.00 43.44 135 ALA A N 1
ATOM 998 C CA . ALA A 1 135 ? 15.615 -5.151 -21.388 1.00 43.44 135 ALA A CA 1
ATOM 999 C C . ALA A 1 135 ? 15.591 -5.275 -22.929 1.00 43.44 135 ALA A C 1
ATOM 1001 O O . ALA A 1 135 ? 14.919 -6.165 -23.456 1.00 43.44 135 ALA A O 1
ATOM 1002 N N . ARG A 1 136 ? 16.267 -4.380 -23.665 1.00 38.50 136 ARG A N 1
ATOM 1003 C CA . ARG A 1 136 ? 16.349 -4.417 -25.137 1.00 38.50 136 ARG A CA 1
ATOM 1004 C C . ARG A 1 136 ? 17.781 -4.416 -25.642 1.00 38.50 136 ARG A C 1
ATOM 1006 O O . ARG A 1 136 ? 18.575 -3.606 -25.126 1.00 38.50 136 ARG A O 1
#

pLDDT: mean 82.94, std 13.78, range [38.5, 96.19]

Organism: NCBI:txid2699483

Foldseek 3Di:
DPPQLVLQLLLLVQCQVFCQVQADPQWHWDDDPSRWTWIDGHPDDTGTQDRRVPDDRDQAPVVSQVSSQSSQQSVLVVSVVVDPDDPPDDPPDDDDWGWGWDDDPQWIWIATHDPVDHPGTTDTHGHDPSNPPPPD